Protein AF-A0A955YAE0-F1 (afdb_monomer)

Structure (mmCIF, N/CA/C/O backbone):
data_AF-A0A955YAE0-F1
#
_entry.id   AF-A0A955YAE0-F1
#
loop_
_atom_site.group_PDB
_atom_site.id
_atom_site.type_symbol
_atom_site.label_atom_id
_atom_site.label_alt_id
_atom_site.label_comp_id
_atom_site.label_asym_id
_atom_site.label_entity_id
_atom_site.label_seq_id
_atom_site.pdbx_PDB_ins_code
_atom_site.Cartn_x
_atom_site.Cartn_y
_atom_site.Cartn_z
_atom_site.occupancy
_atom_site.B_iso_or_equiv
_atom_site.auth_seq_id
_atom_site.auth_comp_id
_atom_site.auth_asym_id
_atom_site.auth_atom_id
_atom_site.pdbx_PDB_model_num
ATOM 1 N N . MET A 1 1 ? 1.466 -16.490 -20.242 1.00 38.12 1 MET A N 1
ATOM 2 C CA . MET A 1 1 ? 1.987 -15.933 -18.978 1.00 38.12 1 MET A CA 1
ATOM 3 C C . MET A 1 1 ? 0.876 -16.120 -17.967 1.00 38.12 1 MET A C 1
ATOM 5 O O . M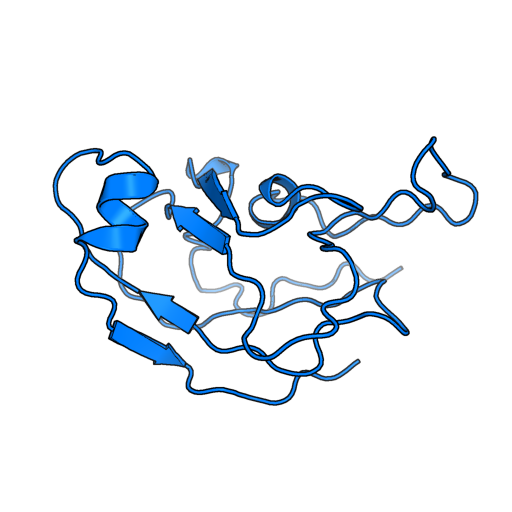ET A 1 1 ? -0.248 -15.757 -18.282 1.00 38.12 1 MET A O 1
ATOM 9 N N . SER A 1 2 ? 1.131 -16.873 -16.897 1.00 40.56 2 SER A N 1
ATOM 10 C CA . SER A 1 2 ? 0.087 -17.283 -15.952 1.00 40.56 2 SER A CA 1
ATOM 11 C C . SER A 1 2 ? -0.508 -16.037 -15.310 1.00 40.56 2 SER A C 1
ATOM 13 O O . SER A 1 2 ? 0.245 -15.284 -14.703 1.00 40.56 2 SER A O 1
ATOM 15 N N . SER A 1 3 ? -1.819 -15.809 -15.442 1.00 44.81 3 SER A N 1
ATOM 16 C CA . SER A 1 3 ? -2.496 -14.875 -14.544 1.00 44.81 3 SER A CA 1
ATOM 17 C C . SER A 1 3 ? -2.246 -15.387 -13.130 1.00 44.81 3 SER A C 1
ATOM 19 O O . SER A 1 3 ? -2.567 -16.550 -12.851 1.00 44.81 3 SER A O 1
ATOM 21 N N . SER A 1 4 ? -1.623 -14.590 -12.264 1.00 57.50 4 SER A N 1
ATOM 22 C CA . SER A 1 4 ? -1.652 -14.890 -10.839 1.00 57.50 4 SER A CA 1
ATOM 23 C C . SER A 1 4 ? -3.127 -14.913 -10.443 1.00 57.50 4 SER A C 1
ATOM 25 O O . SER A 1 4 ? -3.878 -13.966 -10.664 1.00 57.50 4 SER A O 1
ATOM 27 N N . GLN A 1 5 ? -3.598 -16.068 -9.987 1.00 61.75 5 GLN A N 1
ATOM 28 C CA . GLN A 1 5 ? -4.909 -16.146 -9.367 1.00 61.75 5 GLN A CA 1
ATOM 29 C C . GLN A 1 5 ? -4.822 -15.340 -8.069 1.00 61.75 5 GLN A C 1
ATOM 31 O O . GLN A 1 5 ? -3.845 -15.508 -7.339 1.00 61.75 5 GLN A O 1
ATOM 36 N N . ALA A 1 6 ? -5.810 -14.482 -7.791 1.00 71.88 6 ALA A N 1
ATOM 37 C CA . ALA A 1 6 ? -5.854 -13.722 -6.542 1.00 71.88 6 ALA A CA 1
ATOM 38 C C . ALA A 1 6 ? -5.609 -14.674 -5.351 1.00 71.88 6 ALA A C 1
ATOM 40 O O . ALA A 1 6 ? -6.253 -15.730 -5.304 1.00 71.88 6 ALA A O 1
ATOM 41 N N . PRO A 1 7 ? -4.701 -14.351 -4.411 1.00 81.56 7 PRO A N 1
ATOM 42 C CA . PRO A 1 7 ? -4.222 -15.308 -3.407 1.00 81.56 7 PRO A CA 1
ATOM 43 C C . PRO A 1 7 ? -5.321 -15.807 -2.462 1.00 81.56 7 PRO A C 1
ATOM 45 O O . PRO A 1 7 ? -5.219 -16.901 -1.907 1.00 81.56 7 PRO A O 1
ATOM 48 N N . TYR A 1 8 ? -6.409 -15.046 -2.329 1.00 90.75 8 TYR A N 1
ATOM 49 C CA . TYR A 1 8 ? -7.544 -15.370 -1.470 1.00 90.75 8 TYR A CA 1
ATOM 50 C C . TYR A 1 8 ? -8.866 -15.298 -2.252 1.00 90.75 8 TYR A C 1
ATOM 52 O O . TYR A 1 8 ? -9.697 -14.434 -1.985 1.00 90.75 8 TYR A O 1
ATOM 60 N N . PRO A 1 9 ? -9.119 -16.213 -3.209 1.00 88.19 9 PRO A N 1
ATOM 61 C CA . PRO A 1 9 ? -10.235 -16.087 -4.156 1.00 88.19 9 PRO A CA 1
ATOM 62 C C . PRO A 1 9 ? -11.625 -16.257 -3.514 1.00 88.19 9 PRO A C 1
ATOM 64 O O . PRO A 1 9 ? -12.640 -16.069 -4.175 1.00 88.19 9 PRO A O 1
ATOM 67 N N . HIS A 1 10 ? -11.676 -16.654 -2.241 1.00 93.50 10 HIS A N 1
ATOM 68 C CA . HIS A 1 10 ? -12.895 -16.806 -1.446 1.00 93.50 10 HIS A CA 1
ATOM 69 C C . HIS A 1 10 ? -13.192 -15.583 -0.562 1.00 93.50 10 HIS A C 1
ATOM 71 O O . HIS A 1 10 ? -14.219 -15.563 0.113 1.00 93.50 10 HIS A O 1
ATOM 77 N N . LEU A 1 11 ? -12.294 -14.593 -0.533 1.00 95.81 11 LEU A N 1
ATOM 78 C CA . LEU A 1 11 ? -12.447 -13.355 0.222 1.00 95.81 11 LEU A CA 1
ATOM 79 C C . LEU A 1 11 ? -12.752 -12.192 -0.725 1.00 95.81 11 LEU A C 1
ATOM 81 O O . LEU A 1 11 ? -12.308 -12.167 -1.872 1.00 95.81 11 LEU A O 1
ATOM 85 N N . THR A 1 12 ? -13.483 -11.200 -0.222 1.00 95.56 12 THR A N 1
ATOM 86 C CA . THR A 1 12 ? -13.662 -9.921 -0.917 1.00 95.56 12 THR A CA 1
ATOM 87 C C . THR A 1 12 ? -12.404 -9.074 -0.754 1.00 95.56 12 THR A C 1
ATOM 89 O O . THR A 1 12 ? -11.975 -8.830 0.374 1.00 95.56 12 THR A O 1
ATOM 92 N N . ASN A 1 13 ? -11.845 -8.569 -1.858 1.00 96.06 13 ASN A N 1
ATOM 93 C CA . ASN A 1 13 ? -10.793 -7.557 -1.794 1.00 96.06 13 ASN A CA 1
ATOM 94 C C . ASN A 1 13 ? -11.398 -6.202 -1.386 1.00 96.06 13 ASN A C 1
ATOM 96 O O . ASN A 1 13 ? -11.970 -5.495 -2.214 1.00 96.06 13 ASN A O 1
ATOM 100 N N . LEU A 1 14 ? -11.276 -5.838 -0.106 1.00 97.56 14 LEU A N 1
ATOM 101 C CA . LEU A 1 14 ? -11.773 -4.557 0.411 1.00 97.56 14 LEU A CA 1
ATOM 102 C C . LEU A 1 14 ? -10.976 -3.344 -0.099 1.00 97.56 14 LEU A C 1
ATOM 104 O O . LEU A 1 14 ? -11.459 -2.218 0.009 1.00 97.56 14 LEU A O 1
ATOM 108 N N . LEU A 1 15 ? -9.789 -3.571 -0.663 1.00 97.00 15 LEU A N 1
ATOM 109 C CA . LEU A 1 15 ? -8.918 -2.549 -1.240 1.00 97.00 15 LEU A CA 1
ATOM 110 C C . LEU A 1 15 ? -9.108 -2.401 -2.767 1.00 97.00 15 LEU A C 1
ATOM 112 O O . LEU A 1 15 ? -8.373 -1.669 -3.416 1.00 97.00 15 LEU A O 1
ATOM 116 N N . SER A 1 16 ? -10.114 -3.066 -3.343 1.00 96.81 16 SER A N 1
ATOM 117 C CA . SER A 1 16 ? -10.461 -2.964 -4.765 1.00 96.81 16 SER A CA 1
ATOM 118 C C . SER A 1 16 ? -10.986 -1.572 -5.134 1.00 96.81 16 SER A C 1
ATOM 120 O O . SER A 1 16 ? -11.952 -1.082 -4.535 1.00 96.81 16 SER A O 1
ATOM 122 N N . GLY A 1 17 ? -10.409 -0.960 -6.168 1.00 97.38 17 GLY A N 1
ATOM 123 C CA . GLY A 1 17 ? -10.876 0.305 -6.737 1.00 97.38 17 GLY A CA 1
ATOM 124 C C . GLY A 1 17 ? -12.324 0.221 -7.229 1.00 97.38 17 GLY A C 1
ATOM 125 O O . GLY A 1 17 ? -13.105 1.145 -6.996 1.00 97.38 17 GLY A O 1
ATOM 126 N N . SER A 1 18 ? -12.744 -0.921 -7.789 1.00 96.75 18 SER A N 1
ATOM 127 C CA . SER A 1 18 ? -14.146 -1.171 -8.167 1.00 96.75 18 SER A CA 1
ATOM 128 C C . SER A 1 18 ? -15.117 -1.198 -6.980 1.00 96.75 18 SER A C 1
ATOM 130 O O . SER A 1 18 ? -16.308 -0.946 -7.165 1.00 96.75 18 SER A O 1
ATOM 132 N N . LEU A 1 19 ? -14.638 -1.478 -5.760 1.00 97.50 19 LEU A N 1
ATOM 133 C CA . LEU A 1 19 ? -15.424 -1.356 -4.523 1.00 97.50 19 LEU A CA 1
ATOM 134 C C . LEU A 1 19 ? -15.430 0.084 -3.973 1.00 97.50 19 LEU A C 1
ATOM 136 O O . LEU A 1 19 ? -16.131 0.371 -3.007 1.00 97.50 19 LEU A O 1
ATOM 140 N N . GLY A 1 20 ? -14.670 0.998 -4.579 1.00 97.50 20 GLY A N 1
ATOM 141 C CA . GLY A 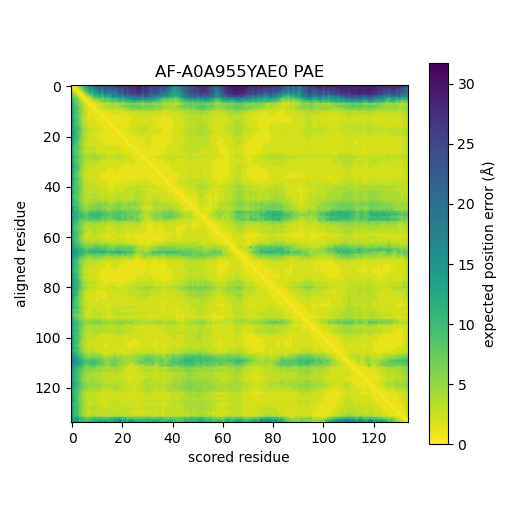1 20 ? -14.528 2.384 -4.137 1.00 97.50 20 GLY A CA 1
ATOM 142 C C . GLY A 1 20 ? -13.355 2.620 -3.186 1.00 97.50 20 GLY A C 1
ATOM 143 O O . GLY A 1 20 ? -13.343 3.645 -2.503 1.00 97.50 20 GLY A O 1
ATOM 144 N N . ALA A 1 21 ? -12.387 1.700 -3.115 1.00 98.12 21 ALA A N 1
ATOM 145 C CA . ALA A 1 21 ? -11.156 1.924 -2.364 1.00 98.12 21 ALA A CA 1
ATOM 146 C C . ALA A 1 21 ? -10.338 3.081 -2.961 1.00 98.12 21 ALA A C 1
ATOM 148 O O . ALA A 1 21 ? -10.391 3.345 -4.165 1.00 98.12 21 ALA A O 1
ATOM 149 N N . ARG A 1 22 ? -9.592 3.802 -2.117 1.00 97.50 22 ARG A N 1
ATOM 150 C CA . ARG A 1 22 ? -8.842 5.002 -2.526 1.00 97.50 22 ARG A CA 1
ATOM 151 C C . ARG A 1 22 ? -7.514 5.112 -1.794 1.00 97.50 22 ARG A C 1
ATOM 153 O O . ARG A 1 22 ? -7.475 4.977 -0.576 1.00 97.50 22 ARG A O 1
ATOM 160 N N . ALA A 1 23 ? -6.452 5.475 -2.506 1.00 98.00 23 ALA A N 1
ATOM 161 C CA . ALA A 1 23 ? -5.247 5.999 -1.871 1.00 98.00 23 ALA A CA 1
ATOM 162 C C . ALA A 1 23 ? -5.473 7.466 -1.471 1.00 98.00 23 ALA A C 1
ATOM 164 O O . ALA A 1 23 ? -5.855 8.282 -2.312 1.00 98.00 23 ALA A O 1
ATOM 165 N N . LEU A 1 24 ? -5.294 7.786 -0.186 1.00 97.31 24 LEU A N 1
ATOM 166 C CA . LEU A 1 24 ? -5.607 9.106 0.375 1.00 97.31 24 LEU A CA 1
ATOM 167 C C . LEU A 1 24 ? -4.369 9.992 0.506 1.00 97.31 24 LEU A C 1
ATOM 169 O O . LEU A 1 24 ? -4.424 11.176 0.184 1.00 97.31 24 LEU A O 1
ATOM 173 N N . ALA A 1 25 ? -3.262 9.424 0.980 1.00 97.94 25 ALA A N 1
ATOM 174 C CA . ALA A 1 25 ? -1.990 10.120 1.127 1.00 97.94 25 ALA A CA 1
ATOM 175 C C . ALA A 1 25 ? -0.829 9.133 1.206 1.00 97.94 25 ALA A C 1
ATOM 177 O O . ALA A 1 25 ? -1.004 7.962 1.536 1.00 97.94 25 ALA A O 1
ATOM 178 N N . CYS A 1 26 ? 0.374 9.626 0.949 1.00 98.12 26 CYS A N 1
ATOM 179 C CA . CYS A 1 26 ? 1.607 8.899 1.196 1.00 98.12 26 CYS A CA 1
ATOM 180 C C . CYS A 1 26 ? 2.726 9.870 1.570 1.00 98.12 26 CYS A C 1
ATOM 182 O O . CYS A 1 26 ? 2.593 11.086 1.412 1.00 98.12 26 CYS A O 1
ATOM 184 N N . SER A 1 27 ? 3.839 9.333 2.064 1.00 97.06 27 SER A N 1
ATOM 185 C CA . SER A 1 27 ? 5.025 10.132 2.374 1.00 97.06 27 SER A CA 1
ATOM 186 C C . SER A 1 27 ? 5.772 10.621 1.129 1.00 97.06 27 SER A C 1
ATOM 188 O O . SER A 1 27 ? 6.386 11.687 1.178 1.00 97.06 27 SER A O 1
ATOM 190 N N . ASP A 1 28 ? 5.772 9.836 0.047 1.00 96.94 28 ASP A N 1
ATOM 191 C CA . ASP A 1 28 ? 6.479 10.126 -1.207 1.00 96.94 28 ASP A CA 1
ATOM 192 C C . ASP A 1 28 ? 5.977 9.213 -2.347 1.00 96.94 28 ASP A C 1
ATOM 194 O O . ASP A 1 28 ? 6.004 7.993 -2.203 1.00 96.94 28 ASP A O 1
ATOM 198 N N . ASP A 1 29 ? 5.566 9.772 -3.490 1.00 96.25 29 ASP A N 1
ATOM 199 C CA . ASP A 1 29 ? 5.087 9.043 -4.687 1.00 96.25 29 ASP A CA 1
ATOM 200 C C . ASP A 1 29 ? 5.923 9.326 -5.950 1.00 96.25 29 ASP A C 1
ATOM 202 O O . ASP A 1 29 ? 5.455 9.229 -7.086 1.00 96.25 29 ASP A O 1
ATOM 206 N N . PHE A 1 30 ? 7.182 9.715 -5.751 1.00 95.44 30 PHE A N 1
ATOM 207 C CA . PHE A 1 30 ? 8.011 10.311 -6.794 1.00 95.44 30 PHE A CA 1
ATOM 208 C C . PHE A 1 30 ? 8.175 9.463 -8.069 1.00 95.44 30 PHE A C 1
ATOM 210 O O . PHE A 1 30 ? 8.119 10.020 -9.172 1.00 95.44 30 PHE A O 1
ATOM 217 N N . PHE A 1 31 ? 8.439 8.155 -7.940 1.00 95.75 31 PHE A N 1
ATOM 218 C CA . PHE A 1 31 ? 8.740 7.281 -9.083 1.00 95.75 31 PHE A CA 1
ATOM 219 C C . PHE A 1 31 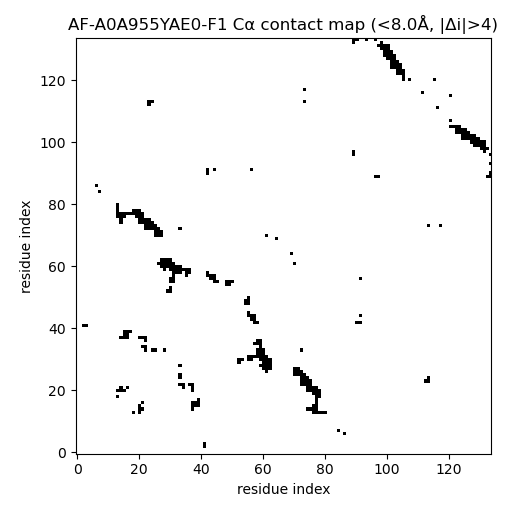? 7.510 6.537 -9.609 1.00 95.75 31 PHE A C 1
ATOM 221 O O . PHE A 1 31 ? 7.400 6.354 -10.823 1.00 95.75 31 PHE A O 1
ATOM 228 N N . ALA A 1 32 ? 6.578 6.157 -8.739 1.00 96.50 32 ALA A N 1
ATOM 229 C CA . ALA A 1 32 ? 5.314 5.549 -9.138 1.00 96.50 32 ALA A CA 1
ATOM 230 C C . ALA A 1 32 ? 4.221 5.878 -8.119 1.00 96.50 32 ALA A C 1
ATOM 232 O O . ALA A 1 32 ? 4.487 5.948 -6.918 1.00 96.50 32 ALA A O 1
ATOM 233 N N . SER A 1 33 ? 3.003 6.115 -8.608 1.00 97.31 33 SER A N 1
ATOM 234 C CA . SER A 1 33 ? 1.925 6.691 -7.804 1.00 97.31 33 SER A CA 1
ATOM 235 C C . SER A 1 33 ? 1.337 5.692 -6.811 1.00 97.31 33 SER A C 1
ATOM 237 O O . SER A 1 33 ? 1.079 4.541 -7.155 1.00 97.31 33 SER A O 1
ATOM 239 N N . MET A 1 34 ? 1.016 6.162 -5.602 1.00 98.25 34 MET A N 1
ATOM 240 C CA . MET A 1 34 ? 0.269 5.378 -4.609 1.00 98.25 34 MET A CA 1
ATOM 241 C C . MET A 1 34 ? -1.104 4.902 -5.113 1.00 98.25 34 MET A C 1
ATOM 243 O O . MET A 1 34 ? -1.625 3.908 -4.616 1.00 98.25 34 MET A O 1
ATOM 247 N N . HIS A 1 35 ? -1.694 5.587 -6.101 1.00 98.12 35 HIS A N 1
ATOM 248 C CA . HIS A 1 35 ? -2.998 5.218 -6.654 1.00 98.12 35 HIS A CA 1
ATOM 249 C C . HIS A 1 35 ? -2.988 3.853 -7.353 1.00 98.12 35 HIS A C 1
ATOM 251 O O . HIS A 1 35 ? -4.017 3.189 -7.364 1.00 98.12 35 HIS A O 1
ATOM 257 N N . ASN A 1 36 ? -1.828 3.385 -7.822 1.00 97.62 36 ASN A N 1
ATOM 258 C CA . ASN A 1 36 ? -1.694 2.055 -8.417 1.00 97.62 36 ASN A CA 1
ATOM 259 C C . ASN A 1 36 ? -1.988 0.922 -7.407 1.00 97.62 36 ASN A C 1
ATOM 261 O O . ASN A 1 36 ? -2.337 -0.180 -7.807 1.00 97.62 36 ASN A O 1
ATOM 265 N N . LEU A 1 37 ? -1.889 1.177 -6.093 1.00 97.62 37 LEU A N 1
ATOM 266 C CA . LEU A 1 37 ? -2.117 0.165 -5.047 1.00 97.62 37 LEU A CA 1
ATOM 267 C C . LEU A 1 37 ? -3.583 -0.268 -4.895 1.00 97.62 37 LEU A C 1
ATOM 269 O O . LEU A 1 37 ? -3.851 -1.243 -4.198 1.00 97.62 37 LEU A O 1
ATOM 273 N N . VAL A 1 38 ? -4.526 0.473 -5.483 1.00 97.50 38 VAL A N 1
ATOM 274 C CA . VAL A 1 38 ? -5.965 0.159 -5.431 1.00 97.50 38 VAL A CA 1
ATOM 275 C C . VAL A 1 38 ? -6.522 -0.265 -6.792 1.00 97.50 38 VAL A C 1
ATOM 277 O O . VAL A 1 38 ? -7.728 -0.456 -6.928 1.00 97.50 38 VAL A O 1
ATOM 280 N N . GLU A 1 39 ? -5.668 -0.403 -7.808 1.00 96.75 39 GLU A N 1
ATOM 281 C CA . GLU A 1 39 ? -6.085 -0.859 -9.132 1.00 96.75 39 GLU A CA 1
ATOM 282 C C . GLU A 1 39 ? -6.405 -2.361 -9.118 1.00 96.75 39 GLU A C 1
ATOM 284 O O . GLU A 1 39 ? -5.739 -3.162 -8.465 1.00 96.75 39 GLU A O 1
ATOM 289 N N . ASP A 1 40 ? -7.450 -2.756 -9.851 1.00 94.69 40 ASP A N 1
ATOM 290 C CA . ASP A 1 40 ? -7.907 -4.155 -9.895 1.00 94.69 40 ASP A CA 1
ATOM 291 C C . ASP A 1 40 ? -7.170 -4.994 -10.949 1.00 94.69 40 ASP A C 1
ATOM 293 O O . ASP A 1 40 ? -7.266 -6.226 -10.964 1.00 94.69 40 ASP A O 1
ATOM 297 N N . ALA A 1 41 ? -6.485 -4.330 -11.881 1.00 93.38 41 ALA A N 1
ATOM 298 C CA . ALA A 1 41 ? -5.715 -4.998 -12.915 1.00 93.38 41 ALA A CA 1
ATOM 299 C C . ALA A 1 41 ? -4.424 -5.593 -12.321 1.00 93.38 41 ALA A C 1
ATOM 301 O O . ALA A 1 41 ? -3.814 -4.979 -11.450 1.00 93.38 41 ALA A O 1
ATOM 302 N N . PRO A 1 42 ? -3.965 -6.763 -12.802 1.00 92.31 42 PRO A N 1
ATOM 303 C CA . PRO A 1 42 ? -2.662 -7.289 -12.410 1.00 92.31 42 PRO A CA 1
ATOM 304 C C . PRO A 1 42 ? -1.528 -6.315 -12.772 1.00 92.31 42 PRO A C 1
ATOM 306 O O . PRO A 1 42 ? -1.600 -5.729 -13.859 1.00 92.31 42 PRO A O 1
ATOM 309 N N . PRO A 1 43 ? -0.451 -6.224 -11.963 1.00 93.31 43 PRO A N 1
ATOM 310 C CA . PRO A 1 43 ? 0.664 -5.322 -12.234 1.00 93.31 43 PRO A CA 1
ATOM 311 C C . PRO A 1 43 ? 1.270 -5.546 -13.623 1.00 93.31 43 PRO A C 1
ATOM 313 O O . PRO A 1 43 ? 1.769 -6.634 -13.952 1.00 93.31 43 PRO A O 1
ATOM 316 N N . ALA A 1 44 ? 1.254 -4.507 -14.450 1.00 94.25 44 ALA A N 1
ATOM 317 C CA . ALA A 1 44 ? 1.832 -4.510 -15.783 1.00 94.25 44 ALA A CA 1
ATOM 318 C C . ALA A 1 44 ? 3.290 -4.024 -15.772 1.00 94.25 44 ALA A C 1
ATOM 320 O O . ALA A 1 44 ? 3.700 -3.185 -14.975 1.00 94.25 44 ALA A O 1
ATOM 321 N N . PHE A 1 45 ? 4.095 -4.527 -16.708 1.00 94.75 45 PHE A N 1
ATOM 322 C CA . PHE A 1 45 ? 5.461 -4.048 -16.894 1.00 94.75 45 PHE A CA 1
ATOM 323 C C . PHE A 1 45 ? 5.827 -3.993 -18.368 1.00 94.75 45 PHE A C 1
ATOM 325 O O . PHE A 1 45 ? 5.732 -4.993 -19.083 1.00 94.75 45 PHE A O 1
ATOM 332 N N . ASP A 1 46 ? 6.284 -2.819 -18.794 1.00 94.62 46 ASP A N 1
ATOM 333 C CA . ASP A 1 46 ? 6.832 -2.590 -20.123 1.00 94.62 46 ASP A CA 1
ATOM 334 C C . ASP A 1 46 ? 8.351 -2.307 -20.012 1.00 94.62 46 ASP A C 1
ATOM 336 O O . ASP A 1 46 ? 8.776 -1.281 -19.452 1.00 94.62 46 ASP A O 1
ATOM 340 N N . PRO A 1 47 ? 9.213 -3.208 -20.529 1.00 92.94 47 PRO A N 1
ATOM 341 C CA . PRO A 1 47 ? 10.663 -3.042 -20.479 1.00 92.94 47 PRO A CA 1
ATOM 342 C C . PRO A 1 47 ? 11.172 -1.853 -21.306 1.00 92.94 47 PRO A C 1
ATOM 344 O O . PRO A 1 47 ? 12.276 -1.379 -21.027 1.00 92.94 47 PRO A O 1
ATOM 347 N N . ASP A 1 48 ? 10.364 -1.296 -22.206 1.00 96.12 48 ASP A N 1
ATOM 348 C CA . ASP A 1 48 ? 10.717 -0.165 -23.066 1.00 96.12 48 ASP A CA 1
ATOM 349 C C . ASP A 1 48 ? 10.033 1.147 -22.638 1.00 96.12 48 ASP A C 1
ATOM 351 O O . ASP A 1 48 ? 10.431 2.225 -23.084 1.00 96.12 48 ASP A O 1
ATOM 355 N N . ALA A 1 49 ? 9.066 1.099 -21.714 1.00 94.69 49 ALA A N 1
ATOM 356 C CA . ALA A 1 49 ? 8.424 2.302 -21.187 1.00 94.69 49 ALA A CA 1
ATOM 357 C C . ALA A 1 49 ? 9.334 3.057 -20.205 1.00 94.69 49 ALA A C 1
ATOM 359 O O . ALA A 1 49 ? 9.772 2.530 -19.176 1.00 94.69 49 ALA A O 1
ATOM 360 N N . TYR A 1 50 ? 9.583 4.326 -20.513 1.00 94.00 50 TYR A N 1
ATOM 361 C CA . TYR A 1 50 ? 10.301 5.278 -19.673 1.00 94.00 50 TYR A CA 1
ATOM 362 C C . TYR A 1 50 ? 9.624 6.644 -19.767 1.00 94.00 50 TYR A C 1
ATOM 364 O O . TYR A 1 50 ? 9.068 7.010 -20.802 1.00 94.00 50 TYR A O 1
ATOM 372 N N . TYR A 1 51 ? 9.706 7.413 -18.691 1.00 89.31 51 TYR A N 1
ATOM 373 C CA . TYR A 1 51 ? 9.245 8.791 -18.618 1.00 89.31 51 TYR A CA 1
ATOM 374 C C . TYR A 1 51 ? 10.318 9.664 -17.950 1.00 89.31 51 TYR A C 1
ATOM 376 O O . TYR A 1 51 ? 11.402 9.186 -17.618 1.00 89.31 51 TYR A O 1
ATOM 384 N N . GLU A 1 52 ? 10.038 10.953 -17.746 1.00 89.62 52 GLU A N 1
ATOM 385 C CA . GLU A 1 52 ? 11.025 11.932 -17.260 1.00 89.62 52 GLU A CA 1
ATOM 386 C C . GLU A 1 52 ? 11.744 11.534 -15.961 1.00 89.62 52 GLU A C 1
ATOM 388 O O . GLU A 1 52 ? 12.906 11.894 -15.778 1.00 89.62 52 GLU A O 1
ATOM 393 N N . ARG A 1 53 ? 11.084 10.790 -15.060 1.00 87.44 53 ARG A N 1
ATOM 394 C CA . ARG A 1 53 ? 11.678 10.376 -13.776 1.00 87.44 53 ARG A CA 1
ATOM 395 C C . ARG A 1 53 ? 12.205 8.940 -13.773 1.00 87.44 53 ARG A C 1
ATOM 397 O O . ARG A 1 53 ? 12.762 8.526 -12.764 1.00 87.44 53 ARG A O 1
ATOM 404 N N . GLY A 1 54 ? 12.106 8.198 -14.879 1.00 89.81 54 GLY A N 1
ATOM 405 C CA . GLY A 1 54 ? 12.702 6.865 -15.001 1.00 89.81 54 GLY A CA 1
ATOM 406 C C . GLY A 1 54 ? 11.797 5.829 -15.659 1.00 89.81 54 GLY A C 1
ATOM 407 O O . GLY A 1 54 ? 10.994 6.142 -16.533 1.00 89.81 54 GLY A O 1
ATOM 408 N N . LYS A 1 55 ? 11.985 4.565 -15.272 1.00 92.94 55 LYS A N 1
ATOM 409 C CA . LYS A 1 55 ? 11.153 3.435 -15.703 1.00 92.94 55 LYS A CA 1
ATOM 410 C C . LYS A 1 55 ? 9.716 3.669 -15.223 1.00 92.94 55 LYS A C 1
ATOM 412 O O . LYS A 1 55 ? 9.513 4.061 -14.079 1.00 92.94 55 LYS A O 1
ATOM 417 N N . VAL A 1 56 ? 8.735 3.447 -16.095 1.00 93.75 56 VAL A N 1
ATOM 418 C CA . VAL A 1 56 ? 7.327 3.410 -15.674 1.00 93.75 56 VAL A CA 1
ATOM 419 C C . VAL A 1 56 ? 7.105 2.112 -14.899 1.00 93.75 56 VAL A C 1
ATOM 421 O O . VAL A 1 56 ? 7.401 1.039 -15.424 1.00 93.75 56 VAL A O 1
ATOM 424 N N . MET A 1 57 ? 6.606 2.222 -13.669 1.00 95.31 57 MET A N 1
ATOM 425 C CA . MET A 1 57 ? 6.272 1.087 -12.809 1.00 95.31 57 MET A CA 1
ATOM 426 C C . MET A 1 57 ? 4.777 1.100 -12.491 1.00 95.31 57 MET A C 1
ATOM 428 O O . MET A 1 57 ? 4.215 2.158 -12.203 1.00 95.31 57 MET A O 1
ATOM 432 N N . ASP A 1 58 ? 4.163 -0.079 -12.527 1.00 94.75 58 ASP A N 1
ATOM 433 C CA . ASP A 1 58 ? 2.786 -0.306 -12.095 1.00 94.75 58 ASP A CA 1
ATOM 434 C C . ASP A 1 58 ? 2.789 -0.802 -10.642 1.00 94.75 58 ASP A C 1
ATOM 436 O O . ASP A 1 58 ? 3.006 -1.977 -10.351 1.00 94.75 58 ASP A O 1
ATOM 440 N N . GLY A 1 59 ? 2.715 0.162 -9.729 1.00 96.06 59 GLY A N 1
ATOM 441 C CA . GLY A 1 59 ? 2.878 0.005 -8.285 1.00 96.06 59 GLY A CA 1
ATOM 442 C C . GLY A 1 59 ? 3.188 1.350 -7.623 1.00 96.06 59 GLY A C 1
ATOM 443 O O . GLY A 1 59 ? 3.093 2.394 -8.270 1.00 96.06 59 GLY A O 1
ATOM 444 N N . TRP A 1 60 ? 3.581 1.344 -6.349 1.00 97.81 60 TRP A N 1
ATOM 445 C CA . TRP A 1 60 ? 3.995 2.553 -5.625 1.00 97.81 60 TRP A CA 1
ATOM 446 C C . TRP A 1 60 ? 5.504 2.547 -5.373 1.00 97.81 60 TRP A C 1
ATOM 448 O O . TRP A 1 60 ? 6.045 1.577 -4.844 1.00 97.81 60 TRP A O 1
ATOM 458 N N . GLU A 1 61 ? 6.188 3.632 -5.748 1.00 97.44 61 GLU A N 1
ATOM 459 C CA . GLU A 1 61 ? 7.641 3.746 -5.601 1.00 97.44 61 GLU A CA 1
ATOM 460 C C . GLU A 1 61 ? 8.051 5.146 -5.121 1.00 97.44 61 GLU A C 1
ATOM 462 O O . GLU A 1 61 ? 7.902 6.149 -5.830 1.00 97.44 61 GLU A O 1
ATOM 467 N N . SER A 1 62 ? 8.613 5.196 -3.910 1.00 96.62 62 SER A N 1
ATOM 468 C CA . SER A 1 62 ? 9.201 6.389 -3.301 1.00 96.62 62 SER A CA 1
ATOM 469 C C . SER A 1 62 ? 10.669 6.577 -3.696 1.00 96.62 62 SER A C 1
ATOM 471 O O . SER A 1 62 ? 11.343 5.676 -4.207 1.00 96.62 62 SER A O 1
ATOM 473 N N . ARG A 1 63 ? 11.235 7.760 -3.422 1.00 95.25 63 ARG A N 1
ATOM 474 C CA . ARG A 1 63 ? 12.690 7.942 -3.494 1.00 95.25 63 ARG A CA 1
ATOM 475 C C . ARG A 1 63 ? 13.380 7.130 -2.411 1.00 95.25 63 ARG A C 1
ATOM 477 O O . ARG A 1 63 ? 12.900 6.979 -1.295 1.00 95.25 63 ARG A O 1
ATOM 484 N N . ARG A 1 64 ? 14.621 6.724 -2.698 1.00 92.31 64 ARG A N 1
ATOM 485 C CA . ARG A 1 64 ? 15.491 6.094 -1.697 1.00 92.31 64 ARG A CA 1
ATOM 486 C C . ARG A 1 64 ? 15.643 6.980 -0.460 1.00 92.31 64 ARG A C 1
ATOM 488 O O . ARG A 1 64 ? 16.330 8.007 -0.505 1.00 92.31 64 ARG A O 1
ATOM 495 N N . LYS A 1 65 ? 15.088 6.525 0.661 1.00 91.00 65 LYS A N 1
ATOM 496 C CA . LYS A 1 65 ? 15.281 7.142 1.972 1.00 91.00 65 LYS A CA 1
ATOM 497 C C . LYS A 1 65 ? 16.716 6.914 2.463 1.00 91.00 65 LYS A C 1
ATOM 499 O O . LYS A 1 65 ? 17.249 5.811 2.394 1.00 91.00 65 LYS A O 1
ATOM 504 N N . ARG A 1 66 ? 17.364 7.988 2.929 1.00 91.19 66 ARG A N 1
ATOM 505 C CA . ARG A 1 66 ? 18.746 7.977 3.466 1.00 91.19 66 ARG A CA 1
ATOM 506 C C . ARG A 1 66 ? 18.819 8.297 4.964 1.00 91.19 66 ARG A C 1
ATOM 508 O O . ARG A 1 66 ? 19.913 8.369 5.513 1.00 91.19 66 ARG A O 1
ATOM 515 N N . GLY A 1 67 ? 17.671 8.527 5.595 1.00 91.00 67 GLY A N 1
ATOM 516 C CA . GLY A 1 67 ? 17.529 8.791 7.026 1.00 91.00 67 GLY A CA 1
ATOM 517 C C . GLY A 1 67 ? 16.700 7.706 7.720 1.00 91.00 67 GLY A C 1
ATOM 518 O O . GLY A 1 67 ? 16.232 6.785 7.052 1.00 91.00 67 GLY A O 1
ATOM 519 N N . PRO A 1 68 ? 16.519 7.801 9.046 1.00 91.88 68 PRO A N 1
ATOM 520 C CA . PRO A 1 68 ? 15.664 6.880 9.787 1.00 91.88 68 PRO A CA 1
ATOM 521 C C . PRO A 1 68 ? 14.190 6.991 9.359 1.00 91.88 68 PRO A C 1
ATOM 523 O O . PRO A 1 68 ? 13.766 7.997 8.787 1.00 91.88 68 PRO A O 1
ATOM 526 N N . GLY A 1 69 ? 13.411 5.960 9.688 1.00 92.62 69 GLY A N 1
ATOM 527 C CA . GLY A 1 69 ? 11.976 5.877 9.410 1.00 92.62 69 GLY A CA 1
ATOM 528 C C . GLY A 1 69 ? 11.640 4.986 8.215 1.00 92.62 69 GLY A C 1
ATOM 529 O O . GLY A 1 69 ? 12.500 4.306 7.660 1.00 92.62 69 GLY A O 1
ATOM 530 N N . HIS A 1 70 ? 10.369 5.001 7.831 1.00 95.38 70 HIS A N 1
ATOM 531 C CA . HIS A 1 70 ? 9.801 4.232 6.723 1.00 95.38 70 HIS A CA 1
ATOM 532 C C . HIS A 1 70 ? 8.971 5.161 5.832 1.00 95.38 70 HIS A C 1
ATOM 534 O O . HIS A 1 70 ? 8.661 6.287 6.232 1.00 95.38 70 HIS A O 1
ATOM 540 N N . ASP A 1 71 ? 8.694 4.746 4.601 1.00 97.38 71 ASP A N 1
ATOM 541 C CA . ASP A 1 71 ? 7.661 5.389 3.788 1.00 97.38 71 ASP A CA 1
ATOM 542 C C . ASP A 1 71 ? 6.306 4.762 4.107 1.00 97.38 71 ASP A C 1
ATOM 544 O O . ASP A 1 71 ? 6.233 3.580 4.439 1.00 97.38 71 ASP A O 1
ATOM 548 N N . TRP A 1 72 ? 5.254 5.573 4.065 1.00 97.38 72 TRP A N 1
ATOM 549 C CA . TRP A 1 72 ? 3.901 5.170 4.441 1.00 97.38 72 TRP A CA 1
ATOM 550 C C . TRP A 1 72 ? 2.896 5.589 3.372 1.00 97.38 72 TRP A C 1
ATOM 552 O O . TRP A 1 72 ? 3.112 6.564 2.649 1.00 97.38 72 TRP A 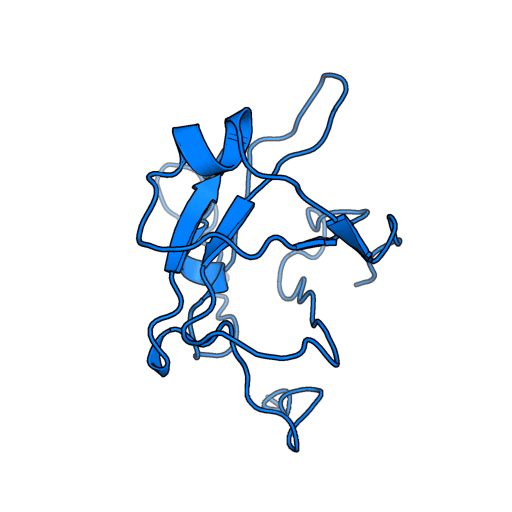O 1
ATOM 562 N N . CYS A 1 73 ? 1.786 4.859 3.299 1.00 98.38 73 CYS A N 1
ATOM 563 C CA . CYS A 1 73 ? 0.631 5.189 2.479 1.00 98.38 73 CYS A CA 1
ATOM 564 C C . CYS A 1 73 ? -0.651 4.909 3.273 1.00 98.38 73 CYS A C 1
ATOM 566 O O . CYS A 1 73 ? -0.787 3.851 3.882 1.00 98.38 73 CYS A O 1
ATOM 568 N N . ILE A 1 74 ? -1.573 5.871 3.279 1.00 98.25 74 ILE A N 1
ATOM 569 C CA . ILE A 1 74 ? -2.90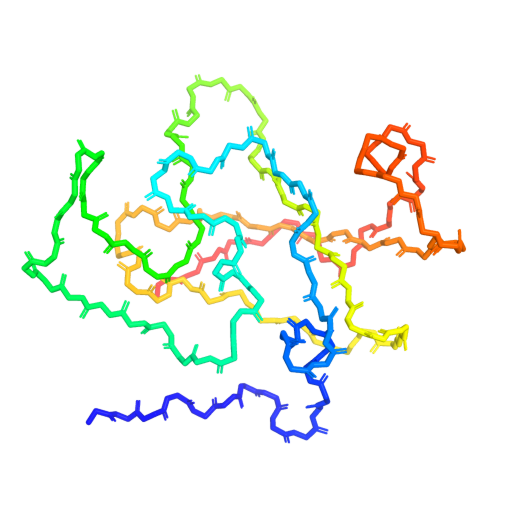2 5.755 3.878 1.00 98.25 74 ILE A CA 1
ATOM 570 C C . ILE A 1 74 ? -3.875 5.361 2.772 1.00 98.25 74 ILE A C 1
ATOM 572 O O . ILE A 1 74 ? -4.095 6.112 1.816 1.00 98.25 74 ILE A O 1
ATOM 576 N N . LEU A 1 75 ? -4.480 4.189 2.937 1.00 97.94 75 LEU A N 1
ATOM 577 C CA . LEU A 1 75 ? -5.439 3.617 2.006 1.00 97.94 75 LEU A CA 1
ATOM 578 C C . LEU A 1 75 ? -6.811 3.504 2.674 1.00 97.94 75 LEU A C 1
ATOM 580 O O . LEU A 1 75 ? -6.937 3.004 3.790 1.00 97.94 75 LEU A O 1
ATOM 584 N N . GLN A 1 76 ? -7.849 3.948 1.975 1.00 97.56 76 GLN A N 1
ATOM 585 C CA . GLN A 1 76 ? -9.235 3.759 2.372 1.00 97.56 76 GLN A CA 1
ATOM 586 C C . GLN A 1 76 ? -9.798 2.508 1.705 1.00 97.56 76 GLN A C 1
ATOM 588 O O . GLN A 1 76 ? -9.777 2.394 0.480 1.00 97.56 76 GLN A O 1
ATOM 593 N N . LEU A 1 77 ? -10.363 1.607 2.507 1.00 97.69 77 LEU A N 1
ATOM 594 C CA . LEU A 1 77 ? -11.126 0.464 2.010 1.00 97.69 77 LEU A CA 1
ATOM 595 C C . LEU A 1 77 ? -12.437 0.930 1.360 1.00 97.69 77 LEU A C 1
ATOM 597 O O . LEU A 1 77 ? -13.066 1.875 1.836 1.00 97.69 77 LEU A O 1
ATOM 601 N N . GLY A 1 78 ? -12.888 0.235 0.315 1.00 97.38 78 GLY A N 1
ATOM 602 C CA . GLY A 1 78 ? -14.146 0.556 -0.373 1.00 97.38 78 GLY A CA 1
ATOM 603 C C . GLY A 1 78 ? -15.396 0.302 0.478 1.00 97.38 78 GLY A C 1
ATOM 604 O O . GLY A 1 78 ? -16.446 0.903 0.261 1.00 97.38 78 GLY A O 1
ATOM 605 N N . ALA A 1 79 ? -15.279 -0.553 1.496 1.00 95.81 79 ALA A N 1
ATOM 606 C CA . ALA A 1 79 ? -16.317 -0.788 2.488 1.00 95.81 79 ALA A CA 1
ATOM 607 C C . ALA A 1 79 ? -15.701 -1.126 3.857 1.00 95.81 79 ALA A C 1
ATOM 609 O O . ALA A 1 79 ? -14.623 -1.727 3.910 1.00 95.81 79 ALA A O 1
ATOM 610 N N . PRO A 1 80 ? -16.383 -0.797 4.970 1.00 95.06 80 PRO A N 1
ATOM 611 C CA . PRO A 1 80 ? -15.992 -1.293 6.283 1.00 95.06 80 PRO A CA 1
ATOM 612 C C . PRO A 1 80 ? -16.141 -2.820 6.342 1.00 95.06 80 PRO A C 1
ATOM 614 O O . PRO A 1 80 ? -17.088 -3.385 5.792 1.00 95.06 80 PRO A O 1
ATOM 617 N N . GLY A 1 81 ? -15.223 -3.499 7.031 1.00 94.38 81 GLY A N 1
ATOM 618 C CA . GLY A 1 81 ? -15.229 -4.957 7.107 1.00 94.38 81 GLY A CA 1
ATOM 619 C C . GLY A 1 81 ? -14.188 -5.528 8.064 1.00 94.38 81 GLY A C 1
ATOM 620 O O . GLY A 1 81 ? -13.449 -4.794 8.716 1.00 94.38 81 GLY A O 1
ATOM 621 N N . ILE A 1 82 ? -14.153 -6.858 8.144 1.00 95.00 82 ILE A N 1
ATOM 622 C CA . ILE A 1 82 ? -13.176 -7.602 8.944 1.00 95.00 82 ILE A CA 1
ATOM 623 C C . ILE A 1 82 ? -12.023 -8.016 8.031 1.00 95.00 82 ILE A C 1
ATOM 625 O O . ILE A 1 82 ? -12.235 -8.661 7.003 1.00 95.00 82 ILE A O 1
ATOM 629 N N . LEU A 1 83 ? -10.802 -7.653 8.418 1.00 95.56 83 LEU A N 1
ATOM 630 C CA . LEU A 1 83 ? -9.593 -8.036 7.700 1.00 95.56 83 LEU A CA 1
ATOM 631 C C . LEU A 1 83 ? -9.208 -9.472 8.067 1.00 95.56 83 LEU A C 1
ATOM 633 O O . LEU A 1 83 ? -8.908 -9.771 9.220 1.00 95.56 83 LEU A O 1
ATOM 637 N N . HIS A 1 84 ? -9.233 -10.363 7.077 1.00 96.12 84 HIS A N 1
ATOM 638 C CA . HIS A 1 84 ? -8.863 -11.773 7.244 1.00 96.12 84 HIS A CA 1
ATOM 639 C C . HIS A 1 84 ? -7.478 -12.096 6.685 1.00 96.12 84 HIS A C 1
ATOM 641 O O . HIS A 1 84 ? -6.811 -13.006 7.171 1.00 96.12 84 HIS A O 1
ATOM 647 N N . ALA A 1 85 ? -7.066 -11.366 5.654 1.00 95.56 85 ALA A N 1
ATOM 648 C CA . ALA A 1 85 ? -5.783 -11.520 5.002 1.00 95.56 85 ALA A CA 1
ATOM 649 C C . ALA A 1 85 ? -5.376 -10.191 4.363 1.00 95.56 85 ALA A C 1
ATOM 651 O O . ALA A 1 85 ? -6.230 -9.370 4.027 1.00 95.56 85 ALA A O 1
ATOM 652 N N . ALA A 1 86 ? -4.073 -10.018 4.182 1.00 94.81 86 ALA A N 1
ATOM 653 C CA . ALA A 1 86 ? -3.489 -8.965 3.372 1.00 94.81 86 ALA A CA 1
ATOM 654 C C . ALA A 1 86 ? -2.555 -9.611 2.347 1.00 94.81 86 ALA A C 1
ATOM 656 O O . ALA A 1 86 ? -1.942 -10.648 2.625 1.00 94.81 86 ALA A O 1
ATOM 657 N N . ASP A 1 87 ? -2.474 -9.002 1.171 1.00 94.56 87 ASP A N 1
ATOM 658 C CA . ASP A 1 87 ? -1.499 -9.345 0.146 1.00 94.56 87 ASP A CA 1
ATOM 659 C C . ASP A 1 87 ? -0.620 -8.124 -0.120 1.00 94.56 87 ASP A C 1
ATOM 661 O O . ASP A 1 87 ? -1.127 -7.009 -0.238 1.00 94.56 87 ASP A O 1
ATOM 665 N N . ILE A 1 88 ? 0.694 -8.332 -0.148 1.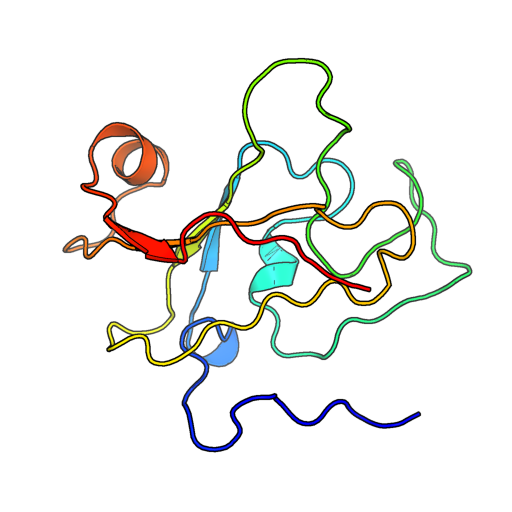00 95.19 88 ILE A N 1
ATOM 666 C CA . ILE A 1 88 ? 1.685 -7.288 -0.415 1.00 95.19 88 ILE A CA 1
ATOM 667 C C . ILE A 1 88 ? 2.504 -7.771 -1.605 1.00 95.19 88 ILE A C 1
ATOM 669 O O . ILE A 1 88 ? 3.489 -8.498 -1.449 1.00 95.19 88 ILE A O 1
ATOM 673 N N . GLU A 1 89 ? 2.061 -7.389 -2.797 1.00 94.00 89 GLU A N 1
ATOM 674 C CA . GLU A 1 89 ? 2.676 -7.797 -4.053 1.00 94.00 89 GLU A CA 1
ATOM 675 C C . GLU A 1 89 ? 3.844 -6.866 -4.419 1.00 94.00 89 GLU A C 1
ATOM 677 O O . GLU A 1 89 ? 3.710 -5.645 -4.463 1.00 94.00 89 GLU A O 1
ATOM 682 N N . THR A 1 90 ? 5.012 -7.451 -4.688 1.00 95.19 90 THR A N 1
ATOM 683 C CA . THR A 1 90 ? 6.244 -6.737 -5.082 1.00 95.19 90 THR A CA 1
ATOM 684 C C . THR A 1 90 ? 6.640 -7.026 -6.532 1.00 95.19 90 THR A C 1
ATOM 686 O O . THR A 1 90 ? 7.783 -6.795 -6.940 1.00 95.19 90 THR A O 1
ATOM 689 N N . THR A 1 91 ? 5.698 -7.547 -7.323 1.00 94.00 91 THR A N 1
ATOM 690 C CA . THR A 1 91 ? 5.898 -7.942 -8.719 1.00 94.00 91 THR A CA 1
ATOM 691 C C . THR A 1 91 ? 6.543 -6.807 -9.524 1.00 94.00 91 THR A C 1
ATOM 693 O O . THR A 1 91 ? 6.191 -5.642 -9.384 1.00 94.00 91 THR A O 1
ATOM 696 N N . HIS A 1 92 ? 7.537 -7.155 -10.349 1.00 94.50 92 HIS A N 1
ATOM 697 C C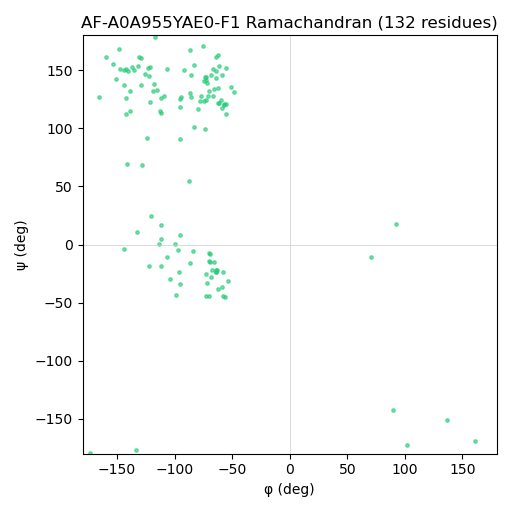A . HIS A 1 92 ? 8.384 -6.247 -11.150 1.00 94.50 92 HIS A CA 1
ATOM 698 C C . HIS A 1 92 ? 9.398 -5.380 -10.377 1.00 94.50 92 HIS A C 1
ATOM 700 O O . HIS A 1 92 ? 10.326 -4.856 -10.996 1.00 94.50 92 HIS A O 1
ATOM 706 N N . PHE A 1 93 ? 9.350 -5.309 -9.042 1.00 94.31 93 PHE A N 1
ATOM 707 C CA . PHE A 1 93 ? 10.335 -4.588 -8.216 1.00 94.31 93 PHE A CA 1
ATOM 708 C C . PHE A 1 93 ? 11.560 -5.455 -7.847 1.00 94.31 93 PHE A C 1
ATOM 710 O O . PHE A 1 93 ? 11.940 -5.614 -6.685 1.00 94.31 93 PHE A O 1
ATOM 717 N N . THR A 1 94 ? 12.242 -6.026 -8.846 1.00 90.88 94 THR A N 1
ATOM 718 C CA . THR A 1 94 ? 13.239 -7.108 -8.662 1.00 90.88 94 THR A CA 1
ATOM 719 C C . THR A 1 94 ? 14.554 -6.709 -7.977 1.00 90.88 94 THR A C 1
ATOM 721 O O . THR A 1 94 ? 15.387 -7.566 -7.691 1.00 90.88 94 THR A O 1
ATOM 724 N N . GLY A 1 95 ? 14.783 -5.420 -7.724 1.00 90.31 95 GLY A N 1
ATOM 725 C CA . GLY A 1 95 ? 15.971 -4.925 -7.009 1.00 90.31 95 GLY A CA 1
ATOM 726 C C . GLY A 1 95 ? 15.712 -3.725 -6.096 1.00 90.31 95 GLY A C 1
ATOM 727 O O . GLY A 1 95 ? 16.626 -3.262 -5.416 1.00 90.31 95 GLY A O 1
ATOM 728 N N . ASN A 1 96 ? 14.483 -3.216 -6.096 1.00 92.88 96 ASN A N 1
ATOM 729 C CA . ASN A 1 96 ? 14.028 -2.025 -5.383 1.00 92.88 96 ASN A CA 1
ATOM 730 C C . ASN A 1 96 ? 12.716 -2.263 -4.616 1.00 92.88 96 ASN A C 1
ATOM 732 O O . ASN A 1 96 ? 12.140 -1.292 -4.135 1.00 92.88 96 ASN A O 1
ATOM 736 N N . HIS A 1 97 ? 12.254 -3.514 -4.475 1.00 94.56 97 HIS A N 1
ATOM 737 C CA . HIS A 1 97 ? 11.122 -3.828 -3.601 1.00 94.56 97 HIS A CA 1
ATOM 738 C C . HIS A 1 97 ? 11.379 -3.343 -2.171 1.00 94.56 97 HIS A C 1
ATOM 740 O O . HIS A 1 97 ? 12.524 -3.290 -1.702 1.00 94.56 97 HIS A O 1
ATOM 746 N N . ALA A 1 98 ? 10.297 -3.028 -1.460 1.00 95.12 98 ALA A N 1
ATOM 747 C CA . ALA A 1 98 ? 10.371 -2.758 -0.035 1.00 95.12 98 ALA A CA 1
ATOM 748 C C . ALA A 1 98 ? 10.923 -4.004 0.686 1.00 95.12 98 ALA A C 1
ATOM 750 O O . ALA A 1 98 ? 10.359 -5.083 0.538 1.00 95.12 98 ALA A O 1
ATOM 751 N N . PRO A 1 99 ? 12.013 -3.900 1.464 1.00 94.69 99 PRO A N 1
ATOM 752 C CA . PRO A 1 99 ? 12.604 -5.074 2.110 1.00 94.69 99 PRO A CA 1
ATOM 753 C C . PRO A 1 99 ? 11.753 -5.592 3.280 1.00 94.69 99 PRO A C 1
ATOM 755 O O . PRO A 1 99 ? 11.828 -6.767 3.636 1.00 94.69 99 PRO A O 1
ATOM 758 N N . TRP A 1 100 ? 10.954 -4.712 3.885 1.00 97.06 100 TRP A N 1
ATOM 759 C CA . TRP A 1 100 ? 10.074 -4.998 5.012 1.00 97.06 100 TRP A CA 1
ATOM 760 C C . TRP A 1 100 ? 8.789 -4.191 4.867 1.00 97.06 100 TRP A C 1
ATOM 762 O O . TRP A 1 100 ? 8.826 -3.078 4.340 1.00 97.06 100 TRP A O 1
ATOM 772 N N . ALA A 1 101 ? 7.687 -4.719 5.388 1.00 97.94 101 ALA A N 1
ATOM 773 C CA . ALA A 1 101 ? 6.435 -3.985 5.529 1.00 97.94 101 ALA A CA 1
ATOM 774 C C . ALA A 1 101 ? 5.736 -4.357 6.840 1.00 97.94 101 ALA A C 1
ATOM 776 O O . ALA A 1 101 ? 5.894 -5.468 7.345 1.00 97.94 101 ALA A O 1
ATOM 777 N N . SER A 1 102 ? 4.970 -3.418 7.379 1.00 98.38 102 SER A N 1
ATOM 778 C CA . SER A 1 102 ? 4.001 -3.609 8.460 1.00 98.38 102 SER A CA 1
ATOM 779 C C . SER A 1 102 ? 2.674 -3.007 8.015 1.00 98.38 102 SER A C 1
ATOM 781 O O . SER A 1 102 ? 2.647 -2.189 7.093 1.00 98.38 102 SER A O 1
ATOM 783 N N . LEU A 1 103 ? 1.579 -3.408 8.657 1.00 98.50 103 LEU A N 1
ATOM 784 C CA . LEU A 1 103 ? 0.260 -2.843 8.397 1.00 98.50 103 LEU A CA 1
ATOM 785 C C . LEU A 1 103 ? -0.391 -2.424 9.705 1.00 98.50 103 LEU A C 1
ATOM 787 O O . LEU A 1 103 ? -0.393 -3.165 10.692 1.00 98.50 103 LEU A O 1
ATOM 791 N N . GLU A 1 104 ? -1.011 -1.257 9.654 1.00 98.31 104 GLU A N 1
ATOM 792 C CA . GLU A 1 104 ? -1.875 -0.732 10.695 1.00 98.31 104 GLU A CA 1
ATOM 793 C C . GLU A 1 104 ? -3.261 -0.482 10.097 1.00 98.31 104 GLU A C 1
ATOM 795 O O . GLU A 1 104 ? -3.404 -0.247 8.894 1.00 98.31 104 GLU A O 1
ATOM 800 N N . ALA A 1 105 ? -4.293 -0.547 10.930 1.00 97.81 105 ALA A N 1
ATOM 801 C CA . ALA A 1 105 ? -5.655 -0.222 10.540 1.00 97.81 105 ALA A CA 1
ATOM 802 C C . ALA A 1 105 ? -6.325 0.653 11.594 1.00 97.81 105 ALA A C 1
ATOM 804 O O . ALA A 1 105 ? -6.051 0.551 12.788 1.00 97.81 105 ALA A O 1
ATOM 805 N N . THR A 1 106 ? -7.251 1.484 11.136 1.00 96.94 106 THR A N 1
ATOM 806 C CA . THR A 1 106 ? -8.116 2.286 11.993 1.00 96.94 106 THR A CA 1
ATOM 807 C C . THR A 1 106 ? -9.540 2.252 11.451 1.00 96.94 106 THR A C 1
ATOM 809 O O . THR A 1 106 ? -9.760 2.055 10.252 1.00 96.94 106 THR A O 1
ATOM 812 N N . PHE A 1 107 ? -10.518 2.427 12.336 1.00 95.25 107 PHE A N 1
ATOM 813 C CA . PHE A 1 107 ? -11.902 2.678 11.956 1.00 95.25 107 PHE A CA 1
ATOM 814 C C . PHE A 1 107 ? -12.249 4.100 12.378 1.00 95.25 107 PHE A C 1
ATOM 816 O O . PHE A 1 107 ? -12.283 4.409 13.566 1.00 95.25 107 PHE A O 1
ATOM 823 N N . PHE A 1 108 ? -12.507 4.955 11.394 1.00 93.06 108 PHE A N 1
ATOM 824 C CA . PHE A 1 108 ? -12.796 6.363 11.614 1.00 93.06 108 PHE A CA 1
ATOM 825 C C . PHE A 1 108 ? -14.178 6.684 11.046 1.00 93.06 108 PHE A C 1
ATOM 827 O O . PHE A 1 108 ? -14.439 6.455 9.864 1.00 93.06 108 PHE A O 1
ATOM 834 N N . GLU A 1 109 ? -15.082 7.192 11.882 1.00 89.06 109 GLU A N 1
ATOM 835 C CA . GLU A 1 109 ? -16.426 7.559 11.436 1.00 89.06 109 GLU A CA 1
ATOM 836 C C . GLU A 1 109 ? -16.407 8.818 10.557 1.00 89.06 109 GLU A C 1
ATOM 838 O O . GLU A 1 109 ? -15.725 9.801 10.840 1.00 89.06 109 GLU A O 1
ATOM 843 N N . GLY A 1 110 ? -17.208 8.814 9.491 1.00 89.06 110 GLY A N 1
ATOM 844 C CA . GLY A 1 110 ? -17.322 9.946 8.573 1.00 89.06 110 GLY A CA 1
ATOM 845 C C . GLY A 1 110 ? -16.327 9.886 7.414 1.00 89.06 110 GLY A C 1
ATOM 846 O O . GLY A 1 110 ? -16.116 8.843 6.800 1.00 89.06 110 GLY A O 1
ATOM 847 N N . SER A 1 111 ? -15.793 11.038 7.021 1.00 86.81 111 SER A N 1
ATOM 848 C CA . SER A 1 111 ? -14.866 11.166 5.889 1.00 86.81 111 SER A CA 1
ATOM 849 C C . SER A 1 111 ? -13.777 12.181 6.233 1.00 86.81 111 SER A C 1
ATOM 851 O O . SER A 1 111 ? -13.805 13.290 5.697 1.00 86.81 111 SER A O 1
ATOM 853 N N . PRO A 1 112 ? -12.880 11.843 7.180 1.00 91.81 112 PRO A N 1
ATOM 854 C CA . PRO A 1 112 ? -11.762 12.709 7.539 1.00 91.81 112 PRO A CA 1
ATOM 855 C C . PRO A 1 112 ? -10.846 12.929 6.332 1.00 91.81 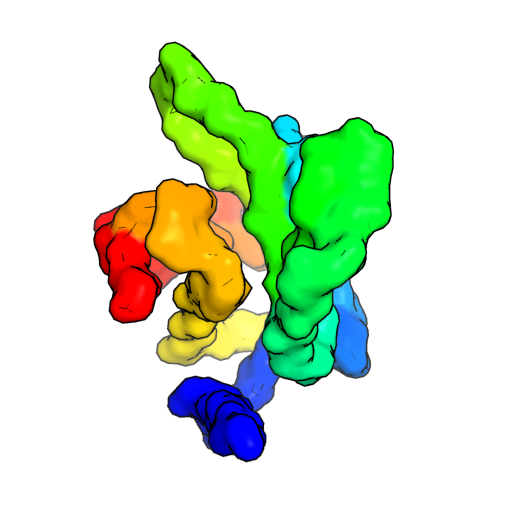112 PRO A C 1
ATOM 857 O O . PRO A 1 112 ? -10.768 12.088 5.429 1.00 91.81 112 PRO A O 1
ATOM 860 N N . ASP A 1 113 ? -10.144 14.058 6.324 1.00 93.88 113 ASP A N 1
ATOM 861 C CA . ASP A 1 113 ? -9.038 14.252 5.396 1.00 93.88 113 ASP A CA 1
ATOM 862 C C . ASP A 1 113 ? -7.800 13.448 5.835 1.00 93.88 113 ASP A C 1
ATOM 864 O O . ASP A 1 113 ? -7.755 12.830 6.905 1.00 93.88 113 ASP A O 1
ATOM 868 N N . ALA A 1 114 ? -6.797 13.404 4.962 1.00 93.12 114 ALA A N 1
ATOM 869 C CA . ALA A 1 114 ? -5.605 12.605 5.199 1.00 93.12 114 ALA A CA 1
ATOM 870 C C . ALA A 1 114 ? -4.727 13.131 6.347 1.00 93.12 114 ALA A C 1
ATOM 872 O O . ALA A 1 114 ? -4.035 12.332 6.978 1.00 93.12 114 ALA A O 1
ATOM 873 N N . ASP A 1 115 ? -4.747 14.439 6.626 1.00 94.38 115 ASP A N 1
ATOM 874 C CA . ASP A 1 115 ? -3.966 15.021 7.719 1.00 94.38 115 ASP A CA 1
ATOM 875 C C . ASP A 1 115 ? -4.593 14.646 9.068 1.00 94.38 115 ASP A C 1
ATOM 877 O O . ASP A 1 115 ? -3.884 14.155 9.946 1.00 94.38 115 ASP A O 1
ATOM 881 N N . THR A 1 116 ? -5.922 14.736 9.198 1.00 95.50 116 THR A N 1
ATOM 882 C CA . THR A 1 116 ? -6.648 14.234 10.375 1.00 95.50 116 THR A CA 1
ATOM 883 C C . THR A 1 116 ? -6.394 12.741 10.595 1.00 95.50 116 THR A C 1
ATOM 885 O O . THR A 1 116 ? -6.118 12.323 11.717 1.00 95.50 116 THR A O 1
ATOM 888 N N . LEU A 1 117 ? -6.435 11.917 9.540 1.00 95.25 117 LEU A N 1
ATOM 889 C CA . LEU A 1 117 ? -6.144 10.482 9.666 1.00 95.25 117 LEU A CA 1
ATOM 890 C C . LEU A 1 117 ? -4.712 10.207 10.135 1.00 95.25 117 LEU A C 1
ATOM 892 O O . LEU A 1 117 ? -4.491 9.277 10.906 1.00 95.25 117 LEU A O 1
ATOM 896 N N . ARG A 1 118 ? -3.735 10.982 9.664 1.00 93.44 118 ARG A N 1
ATOM 897 C CA . ARG A 1 118 ? -2.333 10.808 10.053 1.00 93.44 118 ARG A CA 1
ATOM 898 C C . ARG A 1 118 ? -2.089 11.222 11.503 1.00 93.44 118 ARG A C 1
ATOM 900 O O . ARG A 1 118 ? -1.370 10.524 12.212 1.00 93.44 118 ARG A O 1
ATOM 907 N N . ASP A 1 119 ? -2.645 12.359 11.910 1.00 93.31 119 ASP A N 1
ATOM 908 C CA . ASP A 1 119 ? -2.246 13.029 13.150 1.00 93.31 119 ASP A CA 1
ATOM 909 C C . ASP A 1 119 ? -3.161 12.696 14.341 1.00 93.31 119 ASP A C 1
ATOM 911 O O . ASP A 1 119 ? -2.721 12.793 15.488 1.00 93.31 119 ASP A O 1
ATOM 915 N N . GLU A 1 120 ? -4.414 12.296 14.092 1.00 94.44 120 GLU A N 1
ATOM 916 C CA . GLU A 1 120 ? -5.437 12.132 15.137 1.00 94.44 120 GLU A CA 1
ATOM 917 C C . GLU A 1 120 ? -6.053 10.727 15.214 1.00 94.44 120 GLU A C 1
ATOM 919 O O . GLU A 1 120 ? -6.647 10.388 16.239 1.00 94.44 120 GLU A O 1
ATOM 924 N N . ALA A 1 121 ? -5.946 9.898 14.168 1.00 96.12 121 ALA A N 1
ATOM 925 C CA . ALA A 1 121 ? -6.538 8.563 14.205 1.00 96.12 121 ALA A CA 1
ATOM 926 C C . ALA A 1 121 ? -5.757 7.607 15.119 1.00 96.12 121 ALA A C 1
ATOM 928 O O . ALA A 1 121 ? -4.527 7.607 15.169 1.00 96.12 121 ALA A O 1
ATOM 929 N N . GLU A 1 122 ? -6.490 6.730 15.802 1.00 96.25 122 GLU A N 1
ATOM 930 C CA . GLU A 1 122 ? -5.901 5.626 16.553 1.00 96.25 122 GLU A CA 1
ATOM 931 C C . GLU A 1 122 ? -5.632 4.456 15.598 1.00 96.25 122 GLU A C 1
ATOM 933 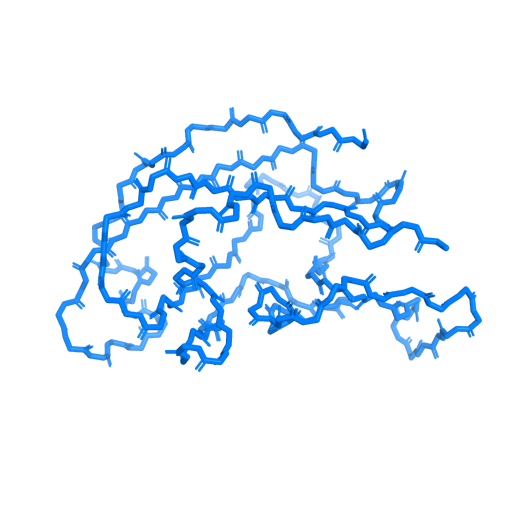O O . GLU A 1 122 ? -6.547 3.726 15.205 1.00 96.25 122 GLU A O 1
ATOM 938 N N . TRP A 1 123 ? -4.374 4.315 15.185 1.00 97.44 123 TRP A N 1
ATOM 939 C CA . TRP A 1 123 ? -3.908 3.219 14.341 1.00 97.44 123 TRP A CA 1
ATOM 940 C C . TRP A 1 123 ? -3.521 2.007 15.188 1.00 97.44 123 TRP A C 1
ATOM 942 O O . TRP A 1 123 ? -2.775 2.111 16.161 1.00 97.44 123 TRP A O 1
ATOM 952 N N . VAL A 1 124 ? -4.038 0.841 14.807 1.00 97.81 124 VAL A N 1
ATOM 953 C CA . VAL A 1 124 ? -3.783 -0.435 15.479 1.00 97.81 124 VAL A CA 1
ATOM 954 C C . VAL A 1 124 ? -2.953 -1.320 14.561 1.00 97.81 124 VAL A C 1
ATOM 956 O O . VAL A 1 124 ? -3.352 -1.574 13.425 1.00 97.81 124 VAL A O 1
ATOM 959 N N . GLU A 1 125 ? -1.821 -1.824 15.053 1.00 98.00 125 GLU A N 1
ATOM 960 C CA . GLU A 1 125 ? -1.006 -2.798 14.322 1.00 98.00 125 GLU A CA 1
ATOM 961 C C . GLU A 1 125 ? -1.812 -4.081 14.063 1.00 98.00 125 GLU A C 1
ATOM 963 O O . GLU A 1 125 ? -2.283 -4.741 14.991 1.00 98.00 125 GLU A O 1
ATOM 968 N N . ILE A 1 126 ? -1.962 -4.436 12.785 1.00 97.62 126 ILE A N 1
ATOM 969 C CA . ILE A 1 126 ? -2.628 -5.671 12.335 1.00 97.62 126 ILE A CA 1
ATOM 970 C C . ILE A 1 126 ? -1.645 -6.663 11.707 1.00 97.62 126 ILE A C 1
ATOM 972 O O . ILE A 1 126 ? -1.942 -7.853 11.607 1.00 97.62 126 ILE A O 1
ATOM 976 N N . LEU A 1 127 ? -0.471 -6.181 11.296 1.00 97.62 127 LEU A N 1
ATOM 977 C CA . LEU A 1 127 ? 0.647 -6.990 10.837 1.00 97.62 127 LEU A CA 1
ATOM 978 C C . LEU A 1 127 ? 1.948 -6.346 11.341 1.00 97.62 127 LEU A C 1
ATOM 980 O O . LEU A 1 127 ? 2.296 -5.267 10.847 1.00 97.62 127 LEU A O 1
ATOM 984 N N . PRO A 1 128 ? 2.686 -6.984 12.271 1.00 97.94 128 PRO A N 1
ATOM 985 C CA . PRO A 1 128 ? 4.004 -6.498 12.660 1.00 97.94 128 PRO A CA 1
ATOM 986 C C . PRO A 1 128 ? 4.955 -6.517 11.467 1.00 97.94 128 PRO A C 1
ATOM 988 O O . PRO A 1 128 ? 4.713 -7.194 10.469 1.00 97.94 128 PRO A O 1
ATOM 991 N N . SER A 1 129 ? 6.070 -5.797 11.576 1.00 97.88 129 SER A N 1
ATOM 992 C CA . SER A 1 129 ? 7.047 -5.733 10.488 1.00 97.88 129 SER A CA 1
ATOM 993 C C . SER A 1 129 ? 7.551 -7.125 10.083 1.00 97.88 129 SER A C 1
ATOM 995 O O . SER A 1 129 ? 8.140 -7.857 10.884 1.00 97.88 129 SER A O 1
ATOM 997 N N . VAL A 1 130 ? 7.333 -7.479 8.817 1.00 97.69 130 VAL A N 1
ATOM 998 C CA . VAL A 1 130 ? 7.760 -8.739 8.202 1.00 97.69 130 VAL A CA 1
ATOM 999 C C . VAL A 1 130 ? 8.647 -8.474 6.993 1.00 97.69 130 VAL A C 1
ATOM 1001 O O . VAL A 1 130 ? 8.453 -7.504 6.262 1.00 97.69 130 VAL A O 1
ATOM 1004 N N . ALA A 1 131 ? 9.631 -9.348 6.778 1.00 97.31 131 ALA A N 1
ATOM 1005 C CA . ALA A 1 131 ? 10.485 -9.287 5.600 1.00 97.31 131 ALA A CA 1
ATOM 1006 C C . ALA A 1 131 ? 9.682 -9.699 4.364 1.00 97.31 131 ALA A C 1
ATOM 1008 O O . ALA A 1 131 ? 9.089 -10.784 4.348 1.00 97.31 131 ALA A O 1
ATOM 1009 N N . LEU A 1 132 ? 9.706 -8.863 3.329 1.00 95.31 132 LEU A N 1
ATOM 1010 C CA . LEU A 1 132 ? 9.126 -9.210 2.038 1.00 95.31 132 LEU A CA 1
ATOM 1011 C C . LEU A 1 132 ? 10.121 -10.031 1.222 1.00 95.31 132 LEU A C 1
ATOM 1013 O O . LEU A 1 132 ? 11.334 -9.993 1.440 1.00 95.31 132 LEU A O 1
ATOM 1017 N N . ARG A 1 133 ? 9.585 -10.831 0.306 1.00 85.00 133 ARG A N 1
ATOM 1018 C CA . ARG A 1 133 ? 10.368 -11.700 -0.570 1.00 85.00 133 ARG A CA 1
ATOM 1019 C C . ARG A 1 133 ? 10.052 -11.364 -2.020 1.00 85.00 133 ARG A C 1
ATOM 1021 O O . ARG A 1 133 ? 8.959 -10.884 -2.314 1.00 85.00 133 ARG A O 1
ATOM 1028 N N . LEU A 1 134 ? 11.039 -11.614 -2.875 1.00 72.31 134 LEU A N 1
ATOM 1029 C CA . LEU A 1 134 ? 10.875 -11.701 -4.324 1.00 72.31 134 LEU A CA 1
ATOM 1030 C C . LEU A 1 134 ? 10.327 -13.073 -4.722 1.00 72.31 134 LEU A C 1
ATOM 1032 O O . LEU A 1 134 ? 10.609 -14.047 -3.980 1.00 72.31 134 LEU A O 1
#

Radius of gyration: 15.4 Å; Cα contacts (8 Å, |Δi|>4): 186; chains: 1; bounding box: 36×32×40 Å

Foldseek 3Di:
DDDPDDPCVVDDDQLAVVLVKAWQDKPFQQQHHQRLSRYPDDWDADPPDADPRGGYGSHGDGPDDPDDDDIDIDMGGSDDDDDPDDDDDCPPVPPNGDQKDWDWDFDDPDDDHPVCCVPPTDTHTPGPIDGDDD

Secondary structure (DSSP, 8-state):
-PPPPPS-TTS--TT-GGGT-EEEEES--SSB-GGGGG-SSPPP--TT-EETTEE--SS-B-----SSS---EEEE-SS-----------TT-TTTS-SEEEEEE---SS---HHHHHHHS--EEEEEEEE---

pLDDT: mean 92.93, std 9.8, range [38.12, 98.5]

Mean predicted aligned error: 4.18 Å

Nearest PDB structures (foldseek):
  1o59-assembly1_A  TM=8.341E-01  e=2.970E-06  Saccharomyces cerevisiae
  1sg3-assembly1_B  TM=8.375E-01  e=6.370E-06  Saccharomyces cerevisiae
  1sg3-assembly1_A  TM=8.331E-01  e=6.788E-06  Saccharomyces cerevisiae

Solvent-accessible surface area (backbone atoms only — not comparable to full-atom values): 8880 Å² total; per-residue (Å²): 131,84,77,80,71,67,94,56,84,89,55,81,70,45,49,26,34,91,56,59,16,41,61,67,45,63,75,56,48,74,57,13,44,55,60,48,71,19,54,79,68,78,78,59,80,54,96,85,48,65,53,100,84,39,66,58,56,54,33,65,32,54,69,90,78,90,65,90,85,80,84,53,71,47,70,43,55,31,53,93,81,83,87,88,78,86,85,86,85,52,77,92,37,89,87,73,46,69,64,56,50,62,42,66,50,67,89,74,87,82,81,75,55,59,65,52,52,69,78,68,53,74,70,42,81,78,35,72,78,40,76,55,76,134

Sequence (134 aa):
MSSSQAPYPHLTNLLSGSLGARALACSDDFFASMHNLVEDAPPAFDPDAYYERGKVMDGWESRRKRGPGHDWCILQLGAPGILHAADIETTHFTGNHAPWASLEATFFEGSPDADTLRDEAEWVEILPSVALRL